Protein AF-A0A954LGI2-F1 (afdb_monomer)

Solvent-accessible surfac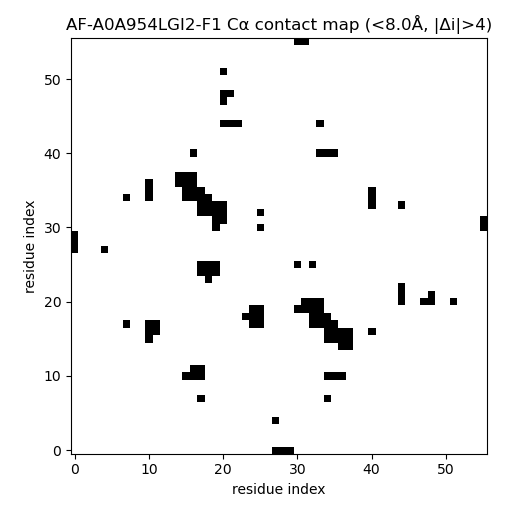e area (backbone atoms only — not comparable to full-atom values): 3458 Å² total; per-residue (Å²): 122,61,72,62,56,57,48,46,53,57,38,44,78,72,59,28,43,65,22,22,46,85,69,46,80,64,67,96,55,97,73,65,76,38,76,36,48,65,89,48,38,68,63,50,40,61,59,47,48,75,70,57,69,90,90,114

Sequence (56 aa):
PWDFAAGQLLVEEAGGKVTTCRGDSLPVQKTSLLAANSHLHDAVLRIVSQHLPTDF

Structure (mmCIF, N/CA/C/O backbone):
data_AF-A0A954LGI2-F1
#
_entry.id   AF-A0A954LGI2-F1
#
loop_
_atom_site.group_PDB
_atom_site.id
_atom_site.type_symbol
_atom_site.label_atom_id
_atom_site.label_alt_id
_atom_site.label_comp_id
_atom_site.label_asym_id
_atom_site.label_entity_id
_atom_site.label_seq_id
_atom_site.pdbx_PDB_ins_code
_atom_site.Cartn_x
_atom_site.Cartn_y
_atom_site.Cartn_z
_atom_site.occupancy
_atom_site.B_iso_or_equiv
_atom_site.auth_seq_id
_atom_site.auth_comp_id
_atom_site.auth_asym_id
_atom_site.auth_atom_id
_atom_site.pdbx_PDB_model_num
ATOM 1 N N . PRO A 1 1 ? -7.603 6.826 12.515 1.00 65.06 1 PRO A N 1
ATOM 2 C CA . PRO A 1 1 ? -6.705 6.551 11.372 1.00 65.06 1 PRO A CA 1
ATOM 3 C C . PRO A 1 1 ? -7.282 7.147 10.079 1.00 65.06 1 PRO A C 1
ATOM 5 O O . PRO A 1 1 ? -7.928 6.454 9.305 1.00 65.06 1 PRO A O 1
ATOM 8 N N . TRP A 1 2 ? -7.120 8.457 9.905 1.00 78.62 2 TRP A N 1
ATOM 9 C CA . TRP A 1 2 ? -7.642 9.187 8.743 1.00 78.62 2 TRP A CA 1
ATOM 10 C C . TRP A 1 2 ? -6.526 9.547 7.751 1.00 78.62 2 TRP A C 1
ATOM 12 O O . TRP A 1 2 ? -6.761 9.508 6.548 1.00 78.62 2 TRP A O 1
ATOM 22 N N . ASP A 1 3 ? -5.301 9.787 8.235 1.00 79.38 3 ASP A N 1
ATOM 23 C CA . ASP A 1 3 ? -4.170 10.221 7.402 1.00 79.38 3 ASP A CA 1
ATOM 24 C C . ASP A 1 3 ? -3.816 9.204 6.304 1.00 79.38 3 ASP A C 1
ATOM 26 O O . ASP A 1 3 ? -3.726 9.553 5.128 1.00 79.38 3 ASP A O 1
ATOM 30 N N . PHE A 1 4 ? -3.676 7.920 6.654 1.00 87.31 4 PHE A N 1
ATOM 31 C CA . PHE A 1 4 ? -3.341 6.896 5.661 1.00 87.31 4 PHE A CA 1
ATOM 32 C C . PHE A 1 4 ? -4.538 6.431 4.827 1.00 87.31 4 PHE A C 1
ATOM 34 O O . PHE A 1 4 ? -4.333 5.920 3.733 1.00 87.31 4 PHE A O 1
ATOM 41 N N . ALA A 1 5 ? -5.772 6.606 5.310 1.00 89.44 5 ALA A N 1
ATOM 42 C CA . ALA A 1 5 ? -6.969 6.265 4.542 1.00 89.44 5 ALA A CA 1
ATOM 43 C C . ALA A 1 5 ? -7.134 7.218 3.346 1.00 89.44 5 ALA A C 1
ATOM 45 O O . ALA A 1 5 ? -7.406 6.781 2.232 1.00 89.44 5 ALA A O 1
ATOM 46 N N . ALA A 1 6 ? -6.877 8.516 3.553 1.00 91.75 6 ALA A N 1
ATOM 47 C CA . ALA A 1 6 ? -6.801 9.481 2.458 1.00 91.75 6 ALA A CA 1
ATOM 48 C C . ALA A 1 6 ? -5.631 9.168 1.506 1.00 91.75 6 ALA A C 1
ATOM 50 O O . ALA A 1 6 ? -5.797 9.200 0.289 1.00 91.75 6 ALA A O 1
ATOM 51 N N . GLY A 1 7 ? -4.463 8.811 2.053 1.00 93.12 7 GLY A N 1
ATOM 52 C CA . GLY A 1 7 ? -3.305 8.401 1.254 1.00 93.12 7 GLY A CA 1
ATOM 53 C C . GLY A 1 7 ? -3.553 7.146 0.411 1.00 93.12 7 GLY A C 1
ATOM 54 O O . GLY A 1 7 ? -3.107 7.094 -0.731 1.00 93.12 7 GLY A O 1
ATOM 55 N N . GLN A 1 8 ? -4.297 6.168 0.936 1.00 94.31 8 GLN A N 1
ATOM 56 C CA . GLN A 1 8 ? -4.668 4.954 0.213 1.00 94.31 8 GLN A CA 1
ATOM 57 C C . GLN A 1 8 ? -5.436 5.289 -1.067 1.00 94.31 8 GLN A C 1
ATOM 59 O O . GLN A 1 8 ? -5.017 4.860 -2.139 1.00 94.31 8 GLN A O 1
ATOM 64 N N . LEU A 1 9 ? -6.486 6.113 -0.963 1.00 94.12 9 LEU A N 1
ATOM 65 C CA . LEU A 1 9 ? -7.265 6.549 -2.124 1.00 94.12 9 LEU A CA 1
ATOM 66 C C . LEU A 1 9 ? -6.381 7.243 -3.166 1.00 94.12 9 LEU A C 1
ATOM 68 O O . LEU A 1 9 ? -6.440 6.907 -4.340 1.00 94.12 9 LEU A O 1
ATOM 72 N N . LEU A 1 10 ? -5.508 8.166 -2.746 1.00 95.69 10 LEU A N 1
ATOM 73 C CA . LEU A 1 10 ? -4.614 8.867 -3.677 1.00 95.69 10 LEU A CA 1
ATOM 74 C C . LEU A 1 10 ? -3.680 7.914 -4.434 1.00 95.69 10 LEU A C 1
ATOM 76 O O . LEU A 1 10 ? -3.460 8.088 -5.631 1.00 95.69 10 LEU A O 1
ATOM 80 N N . VAL A 1 11 ? -3.108 6.928 -3.740 1.00 96.94 11 VAL A N 1
ATOM 81 C CA . VAL A 1 11 ? -2.191 5.959 -4.350 1.00 96.94 11 VAL A CA 1
ATOM 82 C C . VAL A 1 11 ? -2.939 5.018 -5.288 1.00 96.94 11 VAL A C 1
ATOM 84 O O . VAL A 1 11 ? -2.455 4.774 -6.390 1.00 96.94 11 VAL A O 1
ATOM 87 N N . GLU A 1 12 ? -4.100 4.505 -4.882 1.00 96.06 12 GLU A N 1
ATOM 88 C CA . GLU A 1 12 ? -4.907 3.584 -5.692 1.00 96.06 12 GLU A CA 1
ATOM 89 C C . GLU A 1 12 ? -5.440 4.262 -6.967 1.00 96.06 12 GLU A C 1
ATOM 91 O O . GLU A 1 12 ? -5.286 3.703 -8.053 1.00 96.06 12 GLU A O 1
ATOM 96 N N . GLU A 1 13 ? -5.947 5.498 -6.883 1.00 97.31 13 GLU A N 1
ATOM 97 C CA . GLU A 1 13 ? -6.398 6.276 -8.053 1.00 97.31 13 GLU A CA 1
ATOM 98 C C . GLU A 1 13 ? -5.249 6.618 -9.019 1.00 97.31 13 GLU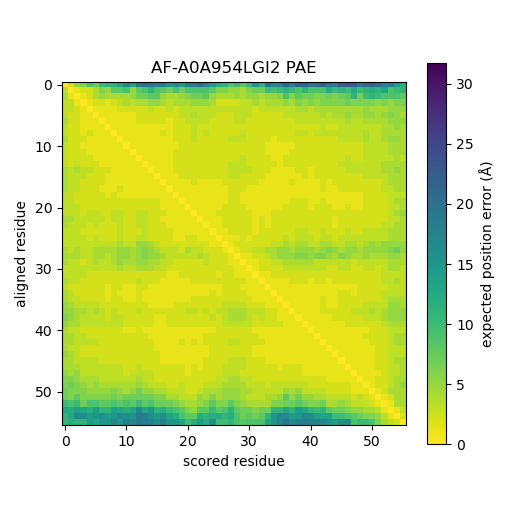 A C 1
ATOM 100 O O . GLU A 1 13 ? -5.442 6.712 -10.231 1.00 97.31 13 GLU A O 1
ATOM 105 N N . ALA A 1 14 ? -4.020 6.753 -8.50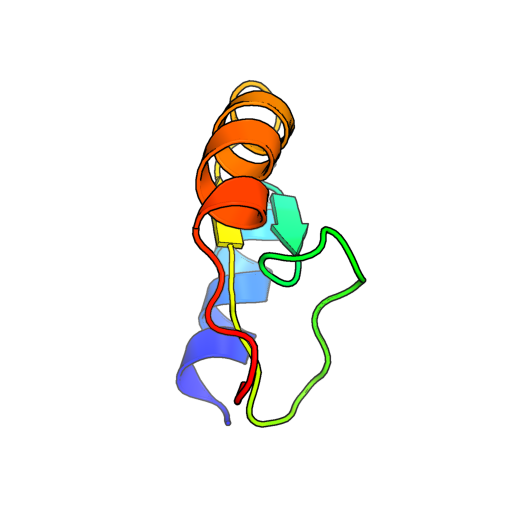8 1.00 97.69 14 ALA A N 1
ATOM 106 C CA . ALA A 1 14 ? -2.821 6.921 -9.329 1.00 97.69 14 ALA A CA 1
ATOM 107 C C . ALA A 1 14 ? -2.316 5.603 -9.962 1.00 97.69 14 ALA A C 1
ATOM 109 O 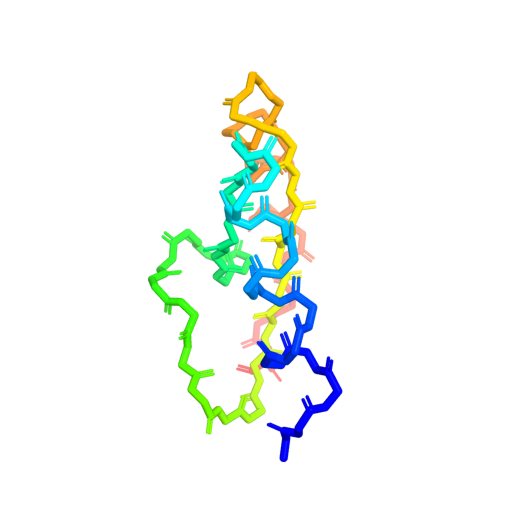O . ALA A 1 14 ? -1.273 5.600 -10.621 1.00 97.69 14 ALA A O 1
ATOM 110 N N . GLY A 1 15 ? -3.019 4.481 -9.764 1.00 97.25 15 GLY A N 1
ATOM 111 C CA . GLY A 1 15 ? -2.631 3.156 -10.260 1.00 97.25 15 GLY A CA 1
ATOM 112 C C . GLY A 1 15 ? -1.573 2.457 -9.402 1.00 97.25 15 GLY A C 1
ATOM 113 O O . GLY A 1 15 ? -0.876 1.563 -9.878 1.00 97.25 15 GLY A O 1
ATOM 114 N N . GLY A 1 16 ? -1.396 2.884 -8.154 1.00 97.94 16 GLY A N 1
ATOM 115 C CA . GLY A 1 16 ? -0.559 2.213 -7.169 1.00 97.94 16 GLY A CA 1
ATOM 116 C C . GLY A 1 16 ? -1.274 1.062 -6.459 1.00 97.94 16 GLY A C 1
ATOM 117 O O . GLY A 1 16 ? -2.434 0.750 -6.714 1.00 97.94 16 GLY A O 1
ATOM 118 N N . LYS A 1 17 ? -0.554 0.410 -5.548 1.00 98.06 17 LYS A N 1
ATOM 119 C CA . LYS A 1 17 ? -1.052 -0.675 -4.700 1.00 98.06 17 LYS A CA 1
ATOM 120 C C . LYS A 1 17 ? -0.724 -0.357 -3.247 1.00 98.06 17 LYS A C 1
ATOM 122 O O . LYS A 1 17 ? 0.372 0.116 -2.939 1.00 98.06 17 LYS A O 1
ATOM 127 N N . VAL A 1 18 ? -1.680 -0.626 -2.363 1.00 97.38 18 VAL A N 1
ATOM 128 C CA . VAL A 1 18 ? -1.532 -0.426 -0.921 1.00 97.38 18 VAL A CA 1
ATOM 129 C C . VAL A 1 18 ? -1.946 -1.700 -0.190 1.00 97.38 18 VAL A C 1
ATOM 131 O O . VAL A 1 18 ? -3.026 -2.237 -0.415 1.00 97.38 18 VAL A O 1
ATOM 134 N N . THR A 1 19 ? -1.069 -2.217 0.668 1.00 97.19 19 THR A N 1
ATOM 135 C CA . THR A 1 19 ? -1.303 -3.425 1.478 1.00 97.19 19 THR A CA 1
ATOM 136 C C . THR A 1 19 ? -0.719 -3.243 2.874 1.00 97.19 19 THR A C 1
ATOM 138 O O . THR A 1 19 ? -0.006 -2.276 3.145 1.00 97.19 19 THR A O 1
ATOM 141 N N . THR A 1 20 ? -0.945 -4.202 3.769 1.00 95.69 20 THR A N 1
ATOM 142 C CA . THR A 1 20 ? -0.067 -4.362 4.934 1.00 95.69 20 THR A CA 1
ATOM 143 C C . THR A 1 20 ? 1.335 -4.780 4.477 1.00 95.69 20 THR A C 1
ATOM 145 O O . THR A 1 20 ? 1.528 -5.249 3.348 1.00 95.69 20 THR A O 1
ATOM 148 N N . CYS A 1 21 ? 2.332 -4.688 5.358 1.00 95.75 21 CYS A N 1
ATOM 149 C CA . CYS A 1 21 ? 3.675 -5.201 5.068 1.00 95.75 21 CYS A CA 1
ATOM 150 C C . CYS A 1 21 ? 3.735 -6.745 4.997 1.00 95.75 21 CYS A C 1
ATOM 152 O O . CYS A 1 21 ? 4.779 -7.298 4.655 1.00 95.75 21 CYS A O 1
ATOM 154 N N . ARG A 1 22 ? 2.626 -7.442 5.295 1.00 94.12 22 ARG A N 1
ATOM 155 C CA . ARG A 1 22 ? 2.451 -8.891 5.088 1.00 94.12 22 ARG A CA 1
ATOM 156 C C . ARG A 1 22 ? 1.779 -9.227 3.751 1.00 94.12 22 ARG A C 1
ATOM 158 O O . ARG A 1 22 ? 1.773 -10.386 3.356 1.00 94.12 22 ARG A O 1
ATOM 165 N N . GLY A 1 23 ? 1.282 -8.217 3.035 1.00 95.50 23 GLY A N 1
ATOM 166 C CA . GLY A 1 23 ? 0.609 -8.376 1.745 1.00 95.50 23 GLY A CA 1
ATOM 167 C C . GLY A 1 23 ? -0.913 -8.486 1.839 1.00 95.50 23 GLY A C 1
ATOM 168 O O . GLY A 1 23 ? -1.561 -8.609 0.804 1.00 95.50 23 GLY A O 1
ATOM 169 N N . ASP A 1 24 ? -1.483 -8.399 3.041 1.00 95.75 24 ASP A N 1
ATOM 170 C CA . ASP A 1 24 ? -2.932 -8.419 3.250 1.00 95.75 24 ASP A CA 1
ATOM 171 C C . ASP A 1 24 ? -3.579 -7.093 2.826 1.00 95.75 24 ASP A C 1
ATOM 173 O O . ASP A 1 24 ? -2.922 -6.046 2.770 1.00 95.75 24 ASP A O 1
ATOM 177 N N . SER A 1 25 ? -4.892 -7.113 2.586 1.00 95.31 25 SER A N 1
ATOM 178 C CA . SER A 1 25 ? -5.678 -5.887 2.415 1.00 95.31 25 SER A CA 1
ATOM 179 C C . SER A 1 25 ? -5.485 -4.951 3.607 1.00 95.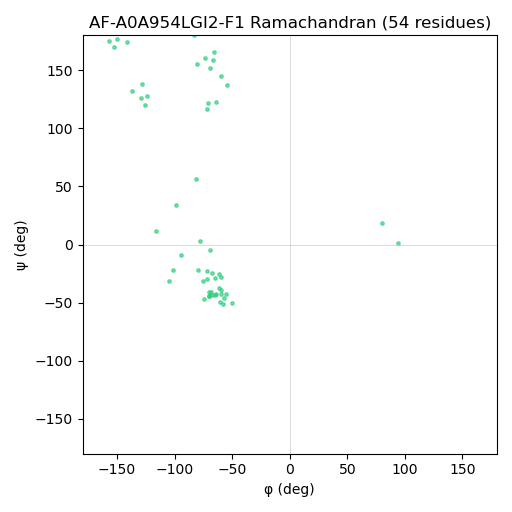31 25 SER A C 1
ATOM 181 O O . SER A 1 25 ? -5.478 -5.393 4.755 1.00 95.31 25 SER A O 1
ATOM 183 N 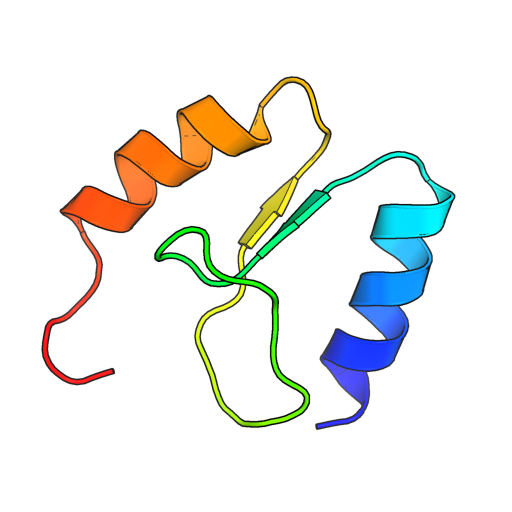N . LEU A 1 26 ? -5.335 -3.653 3.338 1.00 93.69 26 LEU A N 1
ATOM 184 C CA . LEU A 1 26 ? -5.119 -2.654 4.379 1.00 93.69 26 LEU A CA 1
ATOM 185 C C . LEU A 1 26 ? -6.413 -2.430 5.193 1.00 93.69 26 LEU A C 1
ATOM 187 O O . LEU A 1 26 ? -7.404 -1.966 4.628 1.00 93.69 26 LEU A O 1
ATOM 191 N N . PRO A 1 27 ? -6.446 -2.727 6.506 1.00 91.12 27 PRO A N 1
ATOM 192 C CA . PRO A 1 27 ? -7.603 -2.427 7.343 1.00 91.12 27 PRO A CA 1
ATOM 193 C C . PRO A 1 27 ? -7.620 -0.953 7.784 1.00 91.12 27 PRO A C 1
ATOM 195 O O . PRO A 1 27 ? -6.576 -0.321 7.950 1.00 91.12 27 PRO A O 1
ATOM 198 N N . VAL A 1 28 ? -8.805 -0.417 8.098 1.00 88.25 28 VAL A N 1
ATOM 199 C CA . VAL A 1 28 ? -8.968 0.941 8.664 1.00 88.25 28 VAL A CA 1
ATOM 200 C C . VAL A 1 28 ? -8.702 0.937 10.181 1.00 88.25 28 VAL A C 1
ATOM 202 O O . VAL A 1 28 ? -9.538 1.312 10.999 1.00 88.25 28 VAL A O 1
ATOM 205 N N . GLN A 1 29 ? -7.517 0.479 10.583 1.00 89.19 29 GLN A N 1
ATOM 206 C CA . GLN A 1 29 ? -7.063 0.421 11.977 1.00 89.19 29 GLN A CA 1
ATOM 207 C C . GLN A 1 29 ? -5.539 0.571 12.053 1.00 89.19 29 GLN A C 1
ATOM 209 O O . GLN A 1 29 ? -4.872 0.688 11.030 1.00 89.19 29 GLN A O 1
ATOM 214 N N . LYS A 1 30 ? -4.958 0.605 13.257 1.00 88.69 30 LYS A N 1
ATOM 215 C CA . LYS A 1 30 ? -3.495 0.637 13.397 1.00 88.69 30 LYS A CA 1
ATOM 216 C C . LYS A 1 30 ? -2.909 -0.668 12.842 1.00 88.69 30 LYS A C 1
ATOM 218 O O . LYS A 1 30 ? -3.282 -1.744 13.290 1.00 88.69 30 LYS A O 1
ATOM 223 N N . THR A 1 31 ? -2.017 -0.554 11.867 1.00 90.88 31 THR A N 1
ATOM 224 C CA . THR A 1 31 ? -1.357 -1.678 11.193 1.00 90.88 31 THR A CA 1
ATOM 225 C C . THR A 1 31 ? -0.039 -1.198 10.580 1.00 90.88 31 THR A C 1
ATOM 227 O O . THR A 1 31 ? 0.261 -0.002 10.578 1.00 90.88 31 THR A O 1
ATOM 230 N N . SER A 1 32 ? 0.729 -2.128 10.023 1.00 92.88 32 SER A N 1
ATOM 231 C CA . SER A 1 32 ? 1.735 -1.819 9.010 1.00 92.88 32 SER A CA 1
ATOM 232 C C . SER A 1 32 ? 1.086 -1.392 7.685 1.00 92.88 32 SER A C 1
ATOM 234 O O . SER A 1 32 ? -0.028 -1.819 7.369 1.00 92.88 32 SER A O 1
ATOM 236 N N . LEU A 1 33 ? 1.797 -0.574 6.910 1.00 94.19 33 LEU A N 1
ATOM 237 C CA . LEU A 1 33 ? 1.368 -0.065 5.610 1.00 94.19 33 LEU A CA 1
ATOM 238 C C . LEU A 1 33 ? 2.535 -0.128 4.627 1.00 94.19 33 LEU A C 1
ATOM 240 O O . LEU A 1 33 ? 3.634 0.333 4.929 1.00 94.19 33 LEU A O 1
ATOM 244 N N . LEU A 1 34 ? 2.263 -0.654 3.438 1.00 96.62 34 LEU A N 1
ATOM 245 C CA . LEU A 1 34 ? 3.148 -0.641 2.286 1.00 96.62 34 LEU A CA 1
ATOM 246 C C . LEU A 1 34 ? 2.388 -0.031 1.108 1.00 96.62 34 LEU A C 1
ATOM 248 O O . LEU A 1 34 ? 1.365 -0.573 0.699 1.00 96.62 34 LEU A O 1
ATOM 252 N N . ALA A 1 35 ? 2.899 1.069 0.562 1.00 97.38 35 ALA A N 1
ATOM 253 C CA . ALA A 1 35 ? 2.368 1.719 -0.630 1.00 97.38 35 ALA A CA 1
ATOM 254 C C . ALA A 1 35 ? 3.474 1.838 -1.686 1.00 97.38 35 ALA A C 1
ATOM 256 O O . ALA A 1 35 ? 4.562 2.339 -1.394 1.00 97.38 35 ALA A O 1
ATOM 257 N N . ALA A 1 36 ? 3.205 1.374 -2.904 1.00 98.00 36 ALA A N 1
ATOM 258 C CA . ALA A 1 36 ? 4.126 1.450 -4.036 1.00 98.00 36 ALA A CA 1
ATOM 259 C C . ALA A 1 36 ? 3.351 1.483 -5.363 1.00 98.00 36 ALA A C 1
ATOM 261 O O . ALA A 1 36 ? 2.148 1.230 -5.403 1.00 98.00 36 ALA A O 1
ATOM 262 N N . ASN A 1 37 ? 4.034 1.758 -6.477 1.00 97.50 37 ASN A N 1
ATOM 263 C CA . ASN A 1 37 ? 3.451 1.476 -7.792 1.00 97.50 37 ASN A CA 1
ATOM 264 C C . ASN A 1 37 ? 3.296 -0.046 -7.998 1.00 97.50 37 ASN A C 1
ATOM 266 O O . ASN A 1 37 ? 4.002 -0.843 -7.369 1.00 97.50 37 ASN A O 1
ATOM 270 N N . SER A 1 38 ? 2.414 -0.465 -8.910 1.00 95.81 38 SER A N 1
ATOM 271 C CA . SER A 1 38 ? 2.146 -1.894 -9.138 1.00 95.81 38 SER A CA 1
ATOM 272 C C . SER A 1 38 ? 3.366 -2.690 -9.615 1.00 95.81 38 SER A C 1
ATOM 274 O O . SER A 1 38 ? 3.427 -3.891 -9.380 1.00 95.81 38 SER A O 1
ATOM 276 N N . HIS A 1 39 ? 4.348 -2.045 -10.253 1.00 97.38 39 HIS A N 1
ATOM 277 C CA . HIS A 1 39 ? 5.548 -2.715 -10.767 1.00 97.38 39 HIS A CA 1
ATOM 278 C C . HIS A 1 39 ? 6.547 -3.096 -9.667 1.00 97.38 39 HIS A C 1
ATOM 280 O O . HIS A 1 39 ? 7.260 -4.089 -9.799 1.00 97.38 39 HIS A O 1
ATOM 286 N N . LEU A 1 40 ? 6.620 -2.308 -8.591 1.00 97.56 40 LEU A N 1
ATOM 287 C CA . LEU A 1 40 ? 7.590 -2.496 -7.509 1.00 97.56 40 LEU A CA 1
ATOM 288 C C . LEU A 1 40 ? 6.993 -3.166 -6.276 1.00 97.56 40 LEU A C 1
ATOM 290 O O . LEU A 1 40 ? 7.749 -3.734 -5.488 1.00 97.56 40 LEU A O 1
ATOM 294 N N . HIS A 1 41 ? 5.670 -3.113 -6.100 1.00 98.31 41 HIS A N 1
ATOM 295 C CA . HIS A 1 41 ? 5.007 -3.537 -4.865 1.00 98.31 41 HIS A CA 1
ATOM 296 C C . HIS A 1 41 ? 5.444 -4.922 -4.390 1.00 98.31 41 HIS A C 1
ATOM 298 O O . HIS A 1 41 ? 5.870 -5.074 -3.250 1.00 98.31 41 HIS A O 1
ATOM 304 N N . ASP A 1 42 ? 5.422 -5.917 -5.275 1.00 97.94 42 ASP A N 1
ATOM 305 C CA . ASP A 1 42 ? 5.737 -7.299 -4.905 1.00 97.94 42 ASP A CA 1
ATOM 306 C C . ASP A 1 42 ? 7.238 -7.503 -4.615 1.00 97.94 42 ASP A C 1
ATOM 308 O O . ASP A 1 42 ? 7.615 -8.329 -3.779 1.00 97.94 42 ASP A O 1
ATOM 312 N N . ALA A 1 43 ? 8.115 -6.728 -5.266 1.00 98.06 43 ALA A N 1
ATOM 313 C CA . ALA A 1 43 ? 9.550 -6.751 -4.990 1.00 98.06 43 ALA A CA 1
ATOM 314 C C . ALA A 1 43 ? 9.864 -6.146 -3.614 1.00 98.06 43 ALA A C 1
ATOM 316 O O . ALA A 1 43 ? 10.623 -6.735 -2.844 1.00 98.06 43 ALA A O 1
ATOM 317 N N . VAL A 1 44 ? 9.241 -5.010 -3.285 1.00 97.88 44 VAL A 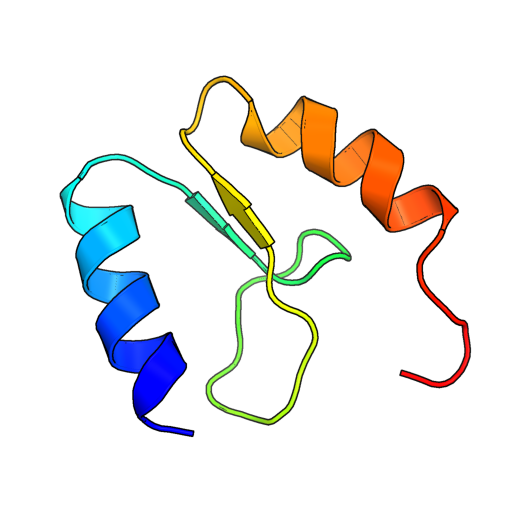N 1
ATOM 318 C CA . VAL A 1 44 ? 9.392 -4.361 -1.977 1.00 97.88 44 VAL A CA 1
ATOM 319 C C . VAL A 1 44 ? 8.771 -5.222 -0.879 1.00 97.88 44 VAL A C 1
ATOM 321 O O . VAL A 1 44 ? 9.410 -5.443 0.146 1.00 97.88 44 VAL A O 1
ATOM 324 N N . LEU A 1 45 ? 7.581 -5.784 -1.110 1.00 97.75 45 LEU A N 1
ATOM 325 C CA . LEU A 1 45 ? 6.908 -6.679 -0.169 1.00 97.75 45 LEU A CA 1
ATOM 326 C C . LEU A 1 45 ? 7.799 -7.864 0.217 1.00 97.75 45 LEU A C 1
ATOM 328 O O . LEU A 1 45 ? 7.901 -8.198 1.397 1.00 97.75 45 LEU A O 1
ATOM 332 N N . ARG A 1 46 ? 8.505 -8.466 -0.748 1.00 97.38 46 ARG A N 1
ATOM 333 C CA . ARG A 1 46 ? 9.449 -9.564 -0.483 1.00 97.38 46 ARG A CA 1
ATOM 334 C C . ARG A 1 46 ? 10.579 -9.156 0.463 1.00 97.38 46 ARG A C 1
ATOM 336 O O . ARG A 1 46 ? 10.965 -9.952 1.307 1.00 97.38 46 ARG A O 1
ATOM 343 N N . ILE A 1 47 ? 11.101 -7.938 0.330 1.00 96.56 47 ILE A N 1
ATOM 344 C CA . ILE A 1 47 ? 12.188 -7.432 1.181 1.00 96.56 47 ILE A CA 1
ATOM 345 C C . ILE A 1 47 ? 11.654 -7.079 2.572 1.00 96.56 47 ILE A C 1
ATOM 347 O O . ILE A 1 47 ? 12.232 -7.465 3.585 1.00 96.56 47 ILE A O 1
ATOM 351 N N . VAL A 1 48 ? 10.535 -6.356 2.632 1.00 96.19 48 VAL A N 1
ATOM 352 C CA . VAL A 1 48 ? 9.977 -5.845 3.891 1.00 96.19 48 VAL A CA 1
ATOM 353 C C . VAL A 1 48 ? 9.413 -6.974 4.753 1.00 96.19 48 VAL A C 1
ATOM 355 O O . VAL A 1 48 ? 9.643 -6.987 5.960 1.00 96.19 48 VAL A O 1
ATOM 358 N N . SER A 1 49 ? 8.733 -7.954 4.152 1.00 94.31 49 SER A N 1
ATOM 359 C CA . SER A 1 49 ? 8.164 -9.096 4.883 1.00 94.31 49 SER A CA 1
ATOM 360 C C . SER A 1 49 ? 9.211 -9.923 5.636 1.00 94.31 49 SER A C 1
ATOM 362 O O . SER A 1 49 ? 8.896 -10.478 6.684 1.00 94.31 49 SER A O 1
ATOM 364 N N . GLN A 1 50 ? 10.463 -9.954 5.163 1.00 93.56 50 GLN A N 1
ATOM 365 C CA . GLN A 1 50 ? 11.579 -10.638 5.831 1.00 93.56 50 GLN A CA 1
ATOM 366 C C . GLN A 1 50 ? 12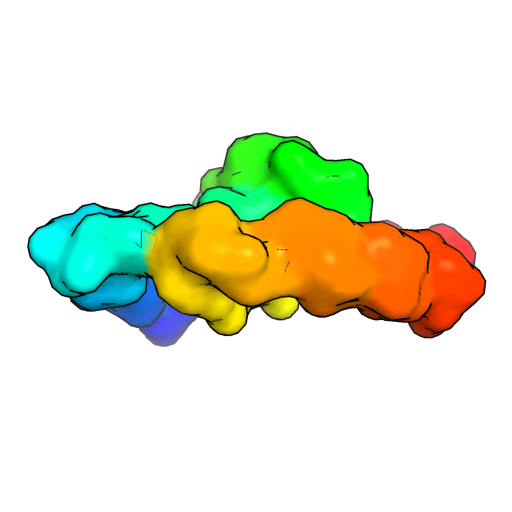.063 -9.928 7.104 1.00 93.56 50 GLN A C 1
ATOM 368 O O . GLN A 1 50 ? 12.677 -10.562 7.956 1.00 93.56 50 GLN A O 1
ATOM 373 N N . HIS A 1 51 ? 11.801 -8.626 7.233 1.00 92.19 51 HIS A N 1
ATOM 374 C CA . HIS A 1 51 ? 12.332 -7.774 8.305 1.00 92.19 51 HIS A CA 1
ATOM 375 C C . HIS A 1 51 ? 11.228 -7.209 9.207 1.00 92.19 51 HIS A C 1
ATOM 377 O O . HIS A 1 51 ? 11.464 -6.299 10.000 1.00 92.19 51 HIS A O 1
ATOM 383 N N . LEU A 1 52 ? 10.009 -7.727 9.066 1.00 89.44 52 LEU A N 1
ATOM 384 C CA . LEU A 1 52 ? 8.851 -7.310 9.841 1.00 89.44 52 LEU A CA 1
ATOM 385 C C . LEU A 1 52 ? 9.013 -7.798 11.289 1.00 89.44 52 LEU A C 1
ATOM 387 O O . LEU A 1 52 ? 9.134 -9.008 11.496 1.00 89.44 52 LEU A O 1
ATOM 391 N N . PRO A 1 53 ? 9.001 -6.903 12.294 1.00 86.38 53 PRO A N 1
ATOM 392 C CA . PRO A 1 53 ? 9.084 -7.329 13.684 1.00 86.38 53 PRO A CA 1
ATOM 393 C C . PRO A 1 53 ? 7.913 -8.244 14.049 1.00 86.38 53 PRO A C 1
ATOM 395 O O . PRO A 1 53 ? 6.792 -8.075 13.560 1.00 86.38 53 PRO A O 1
ATOM 398 N N . THR A 1 54 ? 8.179 -9.221 14.911 1.00 76.88 54 THR A N 1
ATOM 399 C CA . THR A 1 54 ? 7.186 -10.204 15.362 1.00 76.88 54 THR A CA 1
ATOM 400 C C . THR A 1 54 ? 6.084 -9.578 16.216 1.00 76.88 54 THR A C 1
ATOM 402 O O . THR A 1 54 ? 4.971 -10.094 16.225 1.00 76.88 54 THR A O 1
ATOM 405 N N . ASP A 1 55 ? 6.376 -8.446 16.862 1.00 72.06 55 ASP A N 1
ATOM 406 C CA . ASP A 1 55 ? 5.521 -7.808 17.872 1.00 72.06 55 ASP A CA 1
ATOM 407 C C . ASP A 1 55 ? 4.678 -6.639 17.316 1.0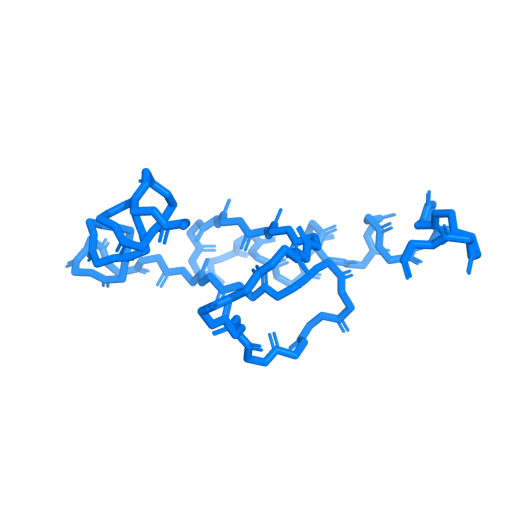0 72.06 55 ASP A C 1
ATOM 409 O O . ASP A 1 55 ? 4.455 -5.641 18.005 1.00 72.06 55 ASP A O 1
ATOM 413 N N . PHE A 1 56 ? 4.249 -6.734 16.053 1.00 62.09 56 PHE A N 1
ATOM 414 C CA . PHE A 1 56 ? 3.430 -5.714 15.376 1.00 62.09 56 PHE A CA 1
ATOM 415 C C . PHE A 1 56 ? 1.925 -5.951 15.493 1.00 62.09 56 PHE A C 1
ATOM 417 O O . PHE A 1 56 ? 1.493 -7.096 15.227 1.00 62.09 56 PHE A O 1
#

Mean predicted aligned error: 3.23 Å

pLDDT: mean 92.37, std 7.89, range [62.09, 98.31]

Secondary structure (DSSP, 8-state):
--HHHHHHHHHHHTTEEEE-TTSPPPPSSS---EEEETTTHHHHHHHHHTT--TT-

Radius of gyration: 11.1 Å; Cα contacts (8 Å, |Δi|>4): 61; chains: 1; bounding box: 21×21×29 Å

Foldseek 3Di:
DVVVVVVCVVLVVVQKDKAALCRHRDDPDDGHIDIDHPVCRVVSSVVSVVVDDPPD

Nearest PDB structures (foldseek):
  5zhh-assembly1_A  TM=8.499E-01  e=3.127E-02  Nostoc sp. PCC 7120 = FACHB-418
  6ib8-assembly1_B  TM=8.639E-01  e=1.095E-01  Escherichia coli
  2p3v-assembly1_A  TM=8.880E-01  e=2.195E-01  Thermotoga maritima MSB8
  6tqo-assembly1_T  TM=8.733E-01  e=1.662E-01  Escherichia coli
  6ib8-assembly1_A  TM=8.736E-01  e=6.686E-01  Escherichia coli